Protein AF-A0A914D8V4-F1 (afdb_monomer_lite)

Radius of gyration: 17.01 Å; chains: 1; bounding box: 32×30×52 Å

Sequence (117 aa):
MRETAGEHVRRLLIGPLYANSTEIASQLLFSIFSKFYKPEEDYDFDPDIFAIYRREVHFIIPRRNVLCIELLRGFAGSGSNIRKERLYYQTAFSQVHNFMVDFKRIYAISDLHSCLI

pLDDT: mean 75.61, std 14.69, range [40.44, 94.19]

Organism: NCBI:txid290746

Structure (mmCIF, N/CA/C/O backbone):
data_AF-A0A914D8V4-F1
#
_entry.id   AF-A0A914D8V4-F1
#
loop_
_atom_site.group_PDB
_atom_site.id
_atom_site.type_symbol
_atom_site.label_atom_id
_atom_site.label_alt_id
_atom_site.label_comp_id
_atom_site.label_asym_id
_atom_site.label_entity_id
_atom_site.label_seq_id
_atom_site.pdbx_PDB_ins_code
_atom_site.Cartn_x
_atom_site.Cartn_y
_atom_site.Cartn_z
_atom_site.occupancy
_atom_site.B_iso_or_equiv
_atom_site.auth_seq_id
_atom_site.auth_comp_id
_atom_site.auth_asym_id
_atom_site.auth_atom_id
_atom_site.pdbx_PDB_model_num
ATOM 1 N N . MET A 1 1 ? -20.610 -5.660 20.491 1.00 45.75 1 MET A N 1
ATOM 2 C CA . MET A 1 1 ? -20.154 -7.077 20.431 1.00 45.75 1 MET A CA 1
ATOM 3 C C . MET A 1 1 ? -20.167 -7.618 18.988 1.00 45.75 1 MET A C 1
ATOM 5 O O . MET A 1 1 ? -20.820 -8.616 18.713 1.00 45.75 1 MET A O 1
ATOM 9 N N . ARG A 1 2 ? -19.474 -6.971 18.036 1.00 46.03 2 ARG A N 1
ATOM 10 C CA . ARG A 1 2 ? -19.349 -7.473 16.647 1.00 46.03 2 ARG A CA 1
ATOM 11 C C . ARG A 1 2 ? -18.079 -8.303 16.436 1.00 46.03 2 ARG A C 1
ATOM 13 O O . ARG A 1 2 ? -18.161 -9.395 15.891 1.00 46.03 2 ARG A O 1
ATOM 20 N N . GLU A 1 3 ? -16.943 -7.883 16.997 1.00 46.34 3 GLU A N 1
ATOM 21 C CA . GLU A 1 3 ? -15.724 -8.717 17.046 1.00 46.34 3 GLU A CA 1
ATOM 22 C C . GLU A 1 3 ? -15.916 -9.977 17.916 1.00 46.34 3 GLU A C 1
ATOM 24 O O . GLU A 1 3 ? -15.450 -11.059 17.569 1.00 46.34 3 GLU A O 1
ATOM 29 N N . THR A 1 4 ? -16.695 -9.881 18.999 1.00 47.97 4 THR A N 1
ATOM 30 C CA . THR A 1 4 ? -17.077 -11.019 19.862 1.00 47.97 4 THR A CA 1
ATOM 31 C C . THR A 1 4 ? -18.051 -11.996 19.197 1.00 47.97 4 THR A C 1
ATOM 33 O O . THR A 1 4 ? -18.191 -13.120 19.671 1.00 47.97 4 THR A O 1
ATOM 36 N N . ALA A 1 5 ? -18.696 -11.600 18.093 1.00 50.28 5 ALA A N 1
ATOM 37 C CA . ALA A 1 5 ? -19.586 -12.454 17.308 1.00 50.28 5 ALA A CA 1
ATOM 38 C C . ALA A 1 5 ? -18.850 -13.267 16.221 1.00 50.28 5 ALA A C 1
ATOM 40 O O . ALA A 1 5 ? -19.488 -14.024 15.493 1.00 50.28 5 ALA A O 1
ATOM 41 N N . GLY A 1 6 ? -17.519 -13.148 16.108 1.00 47.06 6 GLY A N 1
ATOM 42 C CA . GLY A 1 6 ? -16.718 -13.969 15.192 1.00 47.06 6 GLY A CA 1
ATOM 43 C C . GLY A 1 6 ? -16.814 -13.574 13.714 1.00 47.06 6 GLY A C 1
ATOM 44 O O . GLY A 1 6 ? -16.401 -14.349 12.844 1.00 47.06 6 GLY A O 1
ATOM 45 N N . GLU A 1 7 ? -17.329 -12.382 13.400 1.00 54.88 7 GLU A N 1
ATOM 46 C CA . GLU A 1 7 ? -17.275 -11.866 12.033 1.00 54.88 7 GLU A CA 1
ATOM 47 C C . GLU A 1 7 ? -15.810 -11.593 11.661 1.00 54.88 7 GLU A C 1
ATOM 49 O O . GLU A 1 7 ? -15.142 -10.737 12.237 1.00 54.88 7 GLU A O 1
ATOM 54 N N . HIS A 1 8 ? -15.283 -12.387 10.724 1.00 56.75 8 HIS A N 1
ATOM 55 C CA . HIS A 1 8 ? -13.888 -12.313 10.302 1.00 56.75 8 HIS A CA 1
ATOM 56 C C . HIS A 1 8 ? -13.549 -10.909 9.791 1.00 56.75 8 HIS A C 1
ATOM 58 O O . HIS A 1 8 ? -14.152 -10.424 8.828 1.00 56.75 8 HIS A O 1
ATOM 64 N N . VAL A 1 9 ? -12.518 -10.301 10.380 1.00 62.62 9 VAL A N 1
ATOM 65 C CA . VAL A 1 9 ? -11.852 -9.119 9.832 1.00 62.62 9 VAL A CA 1
ATOM 66 C C . VAL A 1 9 ? -11.440 -9.435 8.391 1.00 62.62 9 VAL A C 1
ATOM 68 O O . VAL A 1 9 ? -10.615 -10.316 8.135 1.00 62.62 9 VAL A O 1
ATOM 71 N N . ARG A 1 10 ? -12.075 -8.770 7.421 1.00 67.56 10 ARG A N 1
ATOM 72 C CA . ARG A 1 10 ? -11.856 -9.067 6.001 1.00 67.56 10 ARG A CA 1
ATOM 73 C C . ARG A 1 10 ? -10.466 -8.606 5.572 1.00 67.56 10 ARG A C 1
ATOM 75 O O . ARG A 1 10 ? -10.075 -7.467 5.822 1.00 67.56 10 ARG A O 1
ATOM 82 N N . ARG A 1 11 ? -9.759 -9.488 4.865 1.00 74.81 11 ARG A N 1
ATOM 83 C CA . ARG A 1 11 ? -8.496 -9.175 4.186 1.00 74.81 11 ARG A CA 1
ATOM 84 C C . ARG A 1 11 ? -8.725 -8.114 3.116 1.00 74.81 11 ARG A C 1
ATOM 86 O O . ARG A 1 11 ? -9.710 -8.187 2.379 1.00 74.81 11 ARG A O 1
ATOM 93 N N . LEU A 1 12 ? -7.801 -7.164 3.007 1.00 80.06 12 LEU A N 1
ATOM 94 C CA . LEU A 1 12 ? -7.861 -6.110 1.998 1.00 80.06 12 LEU A CA 1
ATOM 95 C C . LEU A 1 12 ? -6.814 -6.384 0.917 1.00 80.06 12 LEU A C 1
ATOM 97 O O . LEU A 1 12 ? -5.623 -6.391 1.203 1.00 80.06 12 LEU A O 1
ATOM 101 N N . LEU A 1 13 ? -7.253 -6.634 -0.316 1.00 84.38 13 LEU A N 1
ATOM 102 C CA . LEU A 1 13 ? -6.370 -6.784 -1.474 1.00 84.38 13 LEU A CA 1
ATOM 103 C C . LEU A 1 13 ? -6.284 -5.449 -2.212 1.00 84.38 13 LEU A C 1
ATOM 105 O O . LEU A 1 13 ? -7.313 -4.910 -2.618 1.00 84.38 13 LEU A O 1
ATOM 109 N N . ILE A 1 14 ? -5.072 -4.935 -2.416 1.00 84.50 14 ILE A N 1
ATOM 110 C CA . ILE A 1 14 ? -4.856 -3.733 -3.226 1.00 84.50 14 ILE A CA 1
ATOM 111 C C . ILE A 1 14 ? -4.314 -4.119 -4.591 1.00 84.50 14 ILE A C 1
ATOM 113 O O . ILE A 1 14 ? -3.202 -4.630 -4.717 1.00 84.50 14 ILE A O 1
ATOM 117 N N . GLY A 1 15 ? -5.096 -3.799 -5.619 1.00 84.00 15 GLY A N 1
ATOM 118 C CA . GLY A 1 15 ? -4.674 -3.868 -7.004 1.00 84.00 15 GLY A CA 1
ATOM 119 C C . GLY A 1 15 ? -5.771 -3.400 -7.972 1.00 84.00 15 GLY A C 1
ATOM 120 O O . GLY A 1 15 ? -6.952 -3.478 -7.637 1.00 84.00 15 GLY A O 1
ATOM 121 N N . PRO A 1 16 ? -5.398 -2.935 -9.176 1.00 87.94 16 PRO A N 1
ATOM 122 C CA . PRO A 1 16 ? -4.024 -2.775 -9.613 1.00 87.94 16 PRO A CA 1
ATOM 123 C C . PRO A 1 16 ? -3.454 -1.412 -9.185 1.00 87.94 16 PRO A C 1
ATOM 125 O O . PRO A 1 16 ? -4.164 -0.411 -9.136 1.00 87.94 16 PRO A O 1
ATOM 128 N N . LEU A 1 17 ? -2.153 -1.366 -8.901 1.00 88.56 17 LEU A N 1
ATOM 129 C CA . LEU A 1 17 ? -1.421 -0.140 -8.597 1.00 88.56 17 LEU A CA 1
ATOM 130 C C . LEU A 1 17 ? -0.377 0.100 -9.687 1.00 88.56 17 LEU A C 1
ATOM 132 O O . LEU A 1 17 ? 0.691 -0.519 -9.692 1.00 88.56 17 LEU A O 1
ATOM 136 N N . TYR A 1 18 ? -0.707 1.009 -10.599 1.00 88.62 18 TYR A N 1
ATOM 137 C CA . TYR A 1 18 ? 0.166 1.465 -11.675 1.00 88.62 18 TYR A CA 1
ATOM 138 C C . TYR A 1 18 ? 0.636 2.887 -11.391 1.00 88.62 18 TYR A C 1
ATOM 140 O O . TYR A 1 18 ? -0.178 3.765 -11.112 1.00 88.62 18 TYR A O 1
ATOM 148 N N . ALA A 1 19 ? 1.941 3.125 -11.482 1.00 89.81 19 ALA A N 1
ATOM 149 C CA . ALA A 1 19 ? 2.510 4.448 -11.266 1.00 89.81 19 ALA A CA 1
ATOM 150 C C . ALA A 1 19 ? 3.799 4.647 -12.067 1.00 89.81 19 ALA A C 1
ATOM 152 O O . ALA A 1 19 ? 4.581 3.719 -12.267 1.00 89.81 19 ALA A O 1
ATOM 153 N N . ASN A 1 20 ? 4.039 5.889 -12.492 1.00 90.06 20 ASN A N 1
ATOM 154 C CA . ASN A 1 20 ? 5.260 6.265 -13.211 1.00 90.06 20 ASN A CA 1
ATOM 155 C C . ASN A 1 20 ? 6.467 6.451 -12.277 1.00 90.06 20 ASN A C 1
ATOM 157 O O . ASN A 1 20 ? 7.600 6.425 -12.748 1.00 90.06 20 ASN A O 1
ATOM 161 N N . SER A 1 21 ? 6.235 6.636 -10.976 1.00 90.81 21 SER A N 1
ATOM 162 C CA . SER A 1 21 ? 7.280 6.779 -9.962 1.00 90.81 21 SER A CA 1
ATOM 163 C C . SER A 1 21 ? 6.815 6.244 -8.603 1.00 90.81 21 SER A C 1
ATOM 165 O O . SER A 1 21 ? 5.612 6.062 -8.376 1.00 90.81 21 SER A O 1
ATOM 167 N N . THR A 1 22 ? 7.765 5.984 -7.702 1.00 90.19 22 THR A N 1
ATOM 168 C CA . THR A 1 22 ? 7.493 5.492 -6.340 1.00 90.19 22 THR A CA 1
ATOM 169 C C . THR A 1 22 ? 6.716 6.522 -5.522 1.00 90.19 22 THR A C 1
ATOM 171 O O . THR A 1 22 ? 5.858 6.165 -4.720 1.00 90.19 22 THR A O 1
ATOM 174 N N . GLU A 1 23 ? 6.956 7.809 -5.760 1.00 92.19 23 GLU A N 1
ATOM 175 C CA . GLU A 1 23 ? 6.294 8.920 -5.075 1.00 92.19 23 GLU A CA 1
ATOM 176 C C . GLU A 1 23 ? 4.802 8.956 -5.415 1.00 92.19 23 GLU A C 1
ATOM 178 O O . GLU A 1 23 ? 3.969 9.051 -4.516 1.00 92.19 23 GLU A O 1
ATOM 183 N N . ILE A 1 24 ? 4.454 8.794 -6.698 1.00 93.25 24 ILE A N 1
ATOM 184 C CA . ILE A 1 24 ? 3.054 8.725 -7.142 1.00 93.25 24 ILE A CA 1
ATOM 185 C C . ILE A 1 24 ? 2.378 7.483 -6.552 1.00 93.25 24 ILE A C 1
ATOM 187 O O . ILE A 1 24 ? 1.270 7.580 -6.026 1.00 93.25 24 ILE A O 1
ATOM 191 N N . ALA A 1 25 ? 3.045 6.323 -6.590 1.00 91.69 25 ALA A N 1
ATOM 192 C CA . ALA A 1 25 ? 2.521 5.100 -5.979 1.00 91.69 25 ALA A CA 1
ATOM 193 C C . ALA A 1 25 ? 2.253 5.286 -4.476 1.00 91.69 25 ALA A C 1
ATOM 195 O O . ALA A 1 25 ? 1.226 4.836 -3.969 1.00 91.69 25 ALA A O 1
ATOM 196 N N . SER A 1 26 ? 3.154 5.983 -3.779 1.00 92.75 26 SER A N 1
ATOM 197 C CA . SER A 1 26 ? 3.044 6.269 -2.350 1.00 92.75 26 SER A CA 1
ATOM 198 C C . SER A 1 26 ? 1.867 7.198 -2.058 1.00 92.75 26 SER A C 1
ATOM 200 O O . SER A 1 26 ? 1.043 6.892 -1.202 1.00 92.75 26 SER A O 1
ATOM 202 N N . GLN A 1 27 ? 1.708 8.282 -2.821 1.00 94.19 27 GLN A N 1
ATOM 203 C CA . GLN A 1 27 ? 0.578 9.202 -2.664 1.00 94.19 27 GLN A CA 1
ATOM 204 C C . GLN A 1 27 ? -0.774 8.528 -2.928 1.00 94.19 27 GLN A C 1
ATOM 206 O O . GLN A 1 27 ? -1.734 8.763 -2.192 1.00 94.19 27 GLN A O 1
ATOM 211 N N . LEU A 1 28 ? -0.852 7.663 -3.945 1.00 92.94 28 LEU A N 1
ATOM 212 C CA . LEU A 1 28 ? -2.056 6.880 -4.227 1.00 92.94 28 LEU A CA 1
ATOM 213 C C . LEU A 1 28 ? -2.395 5.948 -3.062 1.00 92.94 28 LEU A C 1
ATOM 215 O O . LEU A 1 28 ? -3.543 5.915 -2.619 1.00 92.94 28 LEU A O 1
ATOM 219 N N . LEU A 1 29 ? -1.402 5.227 -2.536 1.00 91.44 29 LEU A N 1
ATOM 220 C CA . LEU A 1 29 ? -1.602 4.342 -1.391 1.00 91.44 29 LEU A CA 1
ATOM 221 C C . LEU A 1 29 ? -1.995 5.105 -0.135 1.00 91.44 29 LEU A C 1
ATOM 223 O O . LEU A 1 29 ? -2.945 4.701 0.527 1.00 91.44 29 LEU A O 1
ATOM 227 N N . PHE A 1 30 ? -1.348 6.235 0.145 1.00 92.19 30 PHE A N 1
ATOM 228 C CA . PHE A 1 30 ? -1.728 7.112 1.244 1.00 92.19 30 PHE A CA 1
ATOM 229 C C . PHE A 1 30 ? -3.195 7.534 1.123 1.00 92.19 30 PHE A C 1
ATOM 231 O O . PHE A 1 30 ? -3.966 7.317 2.049 1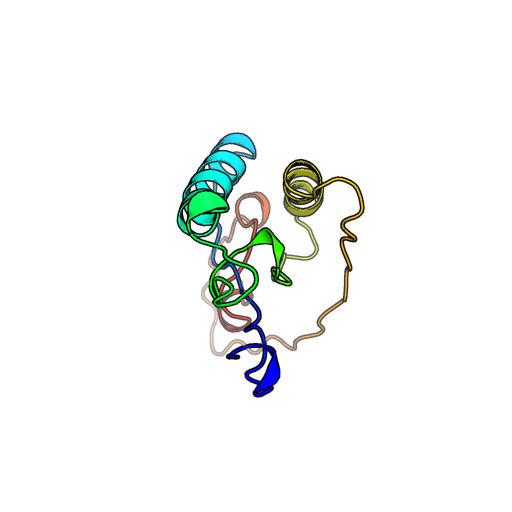.00 92.19 30 PHE A O 1
ATOM 238 N N . SER A 1 31 ? -3.620 8.030 -0.044 1.00 92.44 31 SER A N 1
ATOM 239 C CA . SER A 1 31 ? -5.011 8.442 -0.272 1.00 92.44 31 SER A CA 1
ATOM 240 C C . SER A 1 31 ? -6.019 7.303 -0.078 1.00 92.44 31 SER A C 1
ATOM 242 O O . SER A 1 31 ? -7.112 7.528 0.445 1.00 92.44 31 SER A O 1
ATOM 244 N N . ILE A 1 32 ? -5.669 6.075 -0.475 1.00 89.25 32 ILE A N 1
ATOM 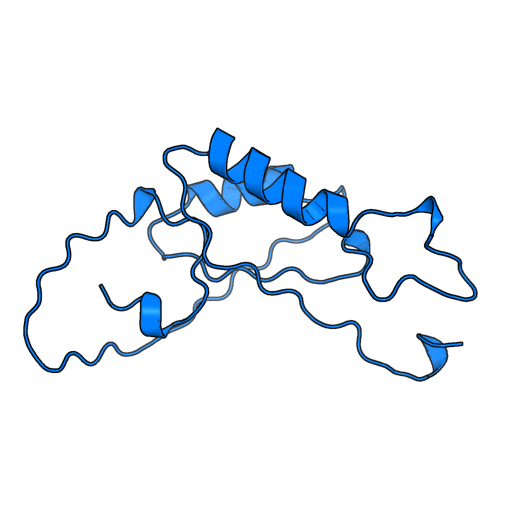245 C CA . ILE A 1 32 ? -6.504 4.888 -0.248 1.00 89.25 32 ILE A CA 1
ATOM 246 C C . ILE A 1 32 ? -6.563 4.565 1.247 1.00 89.25 32 ILE A C 1
ATOM 248 O O . ILE A 1 32 ? -7.651 4.410 1.792 1.00 89.25 32 ILE A O 1
ATOM 252 N N . PHE A 1 33 ? -5.412 4.488 1.911 1.00 88.94 33 PHE A N 1
ATOM 253 C CA . PHE A 1 33 ? -5.302 4.132 3.322 1.00 88.94 33 PHE A CA 1
ATOM 254 C C . PHE A 1 33 ? -5.975 5.147 4.243 1.00 88.94 33 PHE A C 1
ATOM 256 O O . PHE A 1 33 ? -6.659 4.736 5.176 1.00 88.94 33 PHE A O 1
ATOM 263 N N . SER A 1 34 ? -5.877 6.446 3.949 1.00 89.88 34 SER A N 1
ATOM 264 C CA . SER A 1 34 ? -6.538 7.502 4.724 1.00 89.88 34 SER A CA 1
ATOM 265 C C . SER A 1 34 ? -8.057 7.337 4.783 1.00 89.88 34 SER A C 1
ATOM 267 O O . SER A 1 34 ? -8.661 7.696 5.784 1.00 89.88 34 SER A O 1
ATOM 269 N N . LYS A 1 35 ? -8.695 6.748 3.760 1.00 88.00 35 LYS A N 1
ATOM 270 C CA . LYS A 1 35 ? -10.148 6.478 3.783 1.00 88.00 35 LYS A CA 1
ATOM 271 C C . LYS A 1 35 ? -10.547 5.433 4.826 1.00 88.00 35 LYS A C 1
ATOM 273 O O . LYS A 1 35 ? -11.700 5.407 5.240 1.00 88.00 35 LYS A O 1
ATOM 278 N N . PHE A 1 36 ? -9.605 4.574 5.205 1.00 86.88 36 PHE A N 1
ATOM 279 C CA . PHE A 1 36 ? -9.779 3.475 6.153 1.00 86.88 36 PHE A CA 1
ATOM 280 C C . PHE A 1 36 ? -9.040 3.727 7.474 1.00 86.88 36 PHE A C 1
ATOM 282 O O . PHE A 1 36 ? -8.924 2.821 8.297 1.00 86.88 36 PHE A O 1
ATOM 289 N N . TYR A 1 37 ? -8.482 4.923 7.662 1.00 88.88 37 TYR A N 1
ATOM 290 C CA . TYR A 1 37 ? -7.774 5.310 8.873 1.00 88.88 37 TYR A CA 1
ATOM 291 C C . TYR A 1 37 ? -8.625 6.323 9.633 1.00 88.88 37 TYR A C 1
ATOM 293 O O . TYR A 1 37 ? -8.533 7.521 9.379 1.00 88.88 37 TYR A O 1
ATOM 301 N N . LYS A 1 38 ? -9.474 5.815 10.530 1.00 88.25 38 LYS A N 1
ATOM 302 C CA . LYS A 1 38 ? -10.403 6.614 11.334 1.00 88.25 38 LYS A CA 1
ATOM 303 C C . LYS A 1 38 ? -10.401 6.193 12.810 1.00 88.25 38 LYS A C 1
ATOM 305 O O . LYS A 1 38 ? -11.377 5.619 13.289 1.00 88.25 38 LYS A O 1
ATOM 310 N N . PRO A 1 39 ? -9.296 6.412 13.538 1.00 86.94 39 PRO A N 1
ATOM 311 C CA . PRO A 1 39 ? -9.183 5.998 14.938 1.00 86.94 39 PRO A CA 1
ATOM 312 C C . PRO A 1 39 ? -10.249 6.618 15.853 1.00 86.94 39 PRO A C 1
ATOM 314 O O . PRO A 1 39 ? -10.627 6.024 16.853 1.00 86.94 39 PRO A O 1
ATOM 317 N N . GLU A 1 40 ? -10.758 7.798 15.513 1.00 88.19 40 GLU A N 1
ATOM 318 C CA . GLU A 1 40 ? -11.833 8.480 16.234 1.00 88.19 40 GLU A CA 1
ATOM 319 C C . GLU A 1 40 ? -13.210 7.806 16.114 1.00 88.19 40 GLU A C 1
ATOM 321 O O . GLU A 1 40 ? -14.063 8.024 16.976 1.00 88.19 40 GLU A O 1
ATOM 326 N N . GLU A 1 41 ? -13.423 7.003 15.066 1.00 84.12 41 GLU A N 1
ATOM 327 C CA . GLU A 1 41 ? -14.648 6.222 14.836 1.00 84.12 41 GLU A CA 1
ATOM 328 C C . GLU A 1 41 ? -14.505 4.768 15.344 1.00 84.12 41 GLU A C 1
ATOM 330 O O . GLU A 1 41 ? -15.441 3.981 15.218 1.00 84.12 41 GLU A O 1
ATOM 335 N N . ASP A 1 42 ? -13.356 4.402 15.927 1.00 83.38 42 ASP A N 1
ATOM 336 C CA . ASP A 1 42 ? -13.035 3.039 16.360 1.00 83.38 42 ASP A CA 1
ATOM 337 C C . ASP A 1 42 ? -13.130 2.890 17.884 1.00 83.38 42 ASP A C 1
ATOM 339 O O . ASP A 1 42 ? -12.193 3.182 18.630 1.00 83.38 42 ASP A O 1
ATOM 343 N N . TYR A 1 43 ? -14.290 2.432 18.353 1.00 82.75 43 TYR A N 1
ATOM 344 C CA . TYR A 1 43 ? -14.590 2.297 19.777 1.00 82.75 43 TYR A CA 1
ATOM 345 C C . TYR A 1 43 ? -14.416 0.854 20.261 1.00 82.75 43 TYR A C 1
ATOM 347 O O . TYR A 1 43 ? -14.804 -0.088 19.577 1.00 82.75 43 TYR A O 1
ATOM 355 N N . ASP A 1 44 ? -13.965 0.654 21.504 1.00 80.06 44 ASP A N 1
ATOM 356 C CA . ASP A 1 44 ? -13.790 -0.692 22.088 1.00 80.06 44 ASP A CA 1
ATOM 357 C C . ASP A 1 44 ? -15.069 -1.556 22.051 1.00 80.06 44 ASP A C 1
ATOM 359 O O . ASP A 1 44 ? -15.015 -2.780 21.925 1.00 80.06 44 ASP A O 1
ATOM 363 N N . PHE A 1 45 ? -16.243 -0.925 22.156 1.00 80.44 45 PHE A N 1
ATOM 364 C CA . PHE A 1 45 ? -17.540 -1.612 22.178 1.00 80.44 45 PHE A CA 1
ATOM 365 C C . PHE A 1 45 ? -18.190 -1.769 20.790 1.00 80.44 45 PHE A C 1
ATOM 367 O O . PHE A 1 45 ? -19.072 -2.629 20.626 1.00 80.44 45 PHE A O 1
ATOM 374 N N . ASP A 1 46 ? -17.735 -0.986 19.808 1.00 80.56 46 ASP A N 1
ATOM 375 C CA . ASP A 1 46 ? -18.144 -1.021 18.399 1.00 80.56 46 ASP A CA 1
ATOM 376 C C . ASP A 1 46 ? -16.929 -0.715 17.503 1.00 80.56 46 ASP A C 1
ATOM 378 O O . ASP A 1 46 ? -16.753 0.417 17.051 1.00 80.56 46 ASP A O 1
ATOM 382 N N . PRO A 1 47 ? -16.039 -1.704 17.323 1.00 78.50 47 PRO A N 1
ATOM 383 C CA . PRO A 1 47 ? -14.801 -1.506 16.587 1.00 78.50 47 PRO A CA 1
ATOM 384 C C . PRO A 1 47 ? -15.090 -1.287 15.105 1.00 78.50 47 PRO A C 1
ATOM 386 O O . PRO A 1 47 ? -15.949 -1.964 14.521 1.00 78.50 47 PRO A O 1
ATOM 389 N N . ASP A 1 48 ? -14.337 -0.385 14.476 1.00 80.81 48 ASP A N 1
ATOM 390 C CA . ASP A 1 48 ? -14.471 -0.152 13.043 1.00 80.81 48 ASP A CA 1
ATOM 391 C C . ASP A 1 48 ? -13.941 -1.371 12.293 1.00 80.81 48 ASP A C 1
ATOM 393 O O . ASP A 1 48 ? -12.735 -1.585 12.126 1.00 80.81 48 ASP A O 1
ATOM 397 N N . ILE A 1 49 ? -14.875 -2.168 11.775 1.00 77.19 49 ILE A N 1
ATOM 398 C CA . ILE A 1 49 ? -14.531 -3.344 10.991 1.00 77.19 49 ILE A CA 1
ATOM 399 C C . ILE A 1 49 ? -13.719 -2.971 9.757 1.00 77.19 49 ILE A C 1
ATOM 401 O O . ILE A 1 49 ? -13.059 -3.871 9.242 1.00 77.19 49 ILE A O 1
ATOM 405 N N . PHE A 1 50 ? -13.767 -1.714 9.282 1.00 77.69 50 PHE A N 1
ATOM 406 C CA . PHE A 1 50 ? -13.041 -1.172 8.135 1.00 77.69 50 PHE A CA 1
ATOM 407 C C . PHE A 1 50 ? -11.649 -0.611 8.435 1.00 77.69 50 PHE A C 1
ATOM 409 O O . PHE A 1 50 ? -10.873 -0.449 7.483 1.00 77.69 50 PHE A O 1
ATOM 416 N N . ALA A 1 51 ? -11.299 -0.430 9.709 1.00 85.00 51 ALA A N 1
ATOM 417 C CA . ALA A 1 51 ? -10.044 0.171 10.131 1.00 85.00 51 ALA A CA 1
ATOM 418 C C . ALA A 1 51 ? -8.827 -0.588 9.590 1.00 85.00 51 ALA A C 1
ATOM 420 O O . ALA A 1 51 ? -8.610 -1.774 9.860 1.00 85.00 51 ALA A O 1
ATOM 421 N N . ILE A 1 52 ? -7.987 0.110 8.827 1.00 86.19 52 ILE A N 1
ATOM 422 C CA . ILE A 1 52 ? -6.840 -0.504 8.152 1.00 86.19 52 ILE A CA 1
ATOM 423 C C . ILE A 1 52 ? -5.775 -1.020 9.121 1.00 86.19 52 ILE A C 1
ATOM 425 O O . ILE A 1 52 ? -5.146 -2.041 8.863 1.00 86.19 52 ILE A O 1
ATOM 429 N N . TYR A 1 53 ? -5.598 -0.352 10.258 1.00 82.38 53 TYR A N 1
ATOM 430 C CA . TYR A 1 53 ? -4.600 -0.716 11.264 1.00 82.38 53 TYR A CA 1
ATOM 431 C C . TYR A 1 53 ? -4.982 -1.966 12.077 1.00 82.38 53 TYR A C 1
ATOM 433 O O . TYR A 1 53 ? -4.151 -2.475 12.824 1.00 82.38 53 TYR A O 1
ATOM 441 N N . ARG A 1 54 ? -6.201 -2.498 11.904 1.00 80.31 54 ARG A N 1
ATOM 442 C CA . ARG A 1 54 ? -6.653 -3.781 12.472 1.00 80.31 54 ARG A CA 1
ATOM 443 C C . ARG A 1 54 ? -6.538 -4.956 11.486 1.00 80.31 54 ARG A C 1
ATOM 445 O O . ARG A 1 54 ? -6.957 -6.065 11.807 1.00 80.31 54 ARG A O 1
ATOM 452 N N . ARG A 1 55 ? -6.026 -4.733 10.267 1.00 80.12 55 ARG A N 1
ATOM 453 C CA . ARG A 1 55 ? -6.171 -5.655 9.124 1.00 80.12 55 ARG A CA 1
ATOM 454 C C . ARG A 1 55 ? -4.850 -6.073 8.490 1.00 80.12 55 ARG A C 1
ATOM 456 O O . ARG A 1 55 ? -3.872 -5.332 8.475 1.00 80.12 55 ARG A O 1
ATOM 463 N N . GLU A 1 56 ? -4.879 -7.239 7.846 1.00 82.75 56 GLU A N 1
ATOM 464 C CA . GLU A 1 56 ? -3.853 -7.644 6.885 1.00 82.75 56 GLU A CA 1
ATOM 465 C C . GLU A 1 56 ? -4.166 -7.055 5.500 1.00 82.75 56 GLU A C 1
ATOM 467 O O . GLU A 1 56 ? -5.245 -7.275 4.931 1.00 82.75 56 GLU A O 1
ATOM 472 N N . VAL A 1 57 ? -3.204 -6.310 4.953 1.00 85.75 57 VAL A N 1
ATOM 473 C CA . VAL A 1 57 ? -3.263 -5.769 3.592 1.00 85.75 57 VAL A CA 1
ATOM 474 C C . VAL A 1 57 ? -2.390 -6.625 2.682 1.00 85.75 57 VAL A C 1
ATOM 476 O O . VAL A 1 57 ? -1.191 -6.787 2.908 1.00 85.75 57 VAL A O 1
ATOM 479 N N . HIS A 1 58 ? -2.999 -7.168 1.637 1.00 86.94 58 HIS A N 1
ATOM 480 C CA . HIS A 1 58 ? -2.357 -8.042 0.672 1.00 86.94 58 HIS A CA 1
ATOM 481 C C . HIS A 1 58 ? -2.080 -7.299 -0.629 1.00 86.94 58 HIS A C 1
ATOM 483 O O . HIS A 1 58 ? -2.895 -6.519 -1.123 1.00 86.94 58 HIS A O 1
ATOM 489 N N . PHE A 1 59 ? -0.928 -7.615 -1.208 1.00 87.12 59 PHE A N 1
ATOM 490 C CA . PHE A 1 59 ? -0.492 -7.131 -2.506 1.00 87.12 59 PHE A CA 1
ATOM 491 C C . PHE A 1 59 ? -0.008 -8.317 -3.323 1.00 87.12 59 PHE A C 1
ATOM 493 O O . PHE A 1 59 ? 0.725 -9.169 -2.815 1.00 87.12 59 PHE A O 1
ATOM 500 N N . ILE A 1 60 ? -0.365 -8.345 -4.602 1.00 86.25 60 ILE A N 1
ATOM 501 C CA . ILE A 1 60 ? 0.257 -9.257 -5.555 1.00 86.25 60 ILE A CA 1
ATOM 502 C C . ILE A 1 60 ? 1.255 -8.433 -6.363 1.00 86.25 60 ILE A C 1
ATOM 504 O O . ILE A 1 60 ? 0.877 -7.557 -7.136 1.00 86.25 60 ILE A O 1
ATOM 508 N N . ILE A 1 61 ? 2.543 -8.685 -6.139 1.00 83.50 61 ILE A N 1
ATOM 509 C CA . ILE A 1 61 ? 3.633 -7.870 -6.683 1.00 83.50 61 ILE A CA 1
ATOM 510 C C . ILE A 1 61 ? 4.373 -8.683 -7.752 1.00 83.50 61 ILE A C 1
ATOM 512 O O . ILE A 1 61 ? 4.772 -9.823 -7.478 1.00 83.50 61 ILE A O 1
ATOM 516 N N . PRO A 1 62 ? 4.623 -8.126 -8.951 1.00 78.56 62 PRO A N 1
ATOM 517 C CA . PRO A 1 62 ? 5.471 -8.773 -9.942 1.00 78.56 62 PRO A CA 1
ATOM 518 C C . PRO A 1 62 ? 6.857 -9.075 -9.369 1.00 78.56 62 PRO A C 1
ATOM 520 O O . PRO A 1 62 ? 7.487 -8.224 -8.743 1.00 78.56 62 PRO A O 1
ATOM 523 N N . ARG A 1 63 ? 7.395 -10.270 -9.641 1.00 74.88 63 ARG A N 1
ATOM 524 C CA . ARG A 1 63 ? 8.668 -10.743 -9.059 1.00 74.88 63 ARG A CA 1
ATOM 525 C C . ARG A 1 63 ? 9.840 -9.765 -9.232 1.00 74.88 63 ARG A C 1
A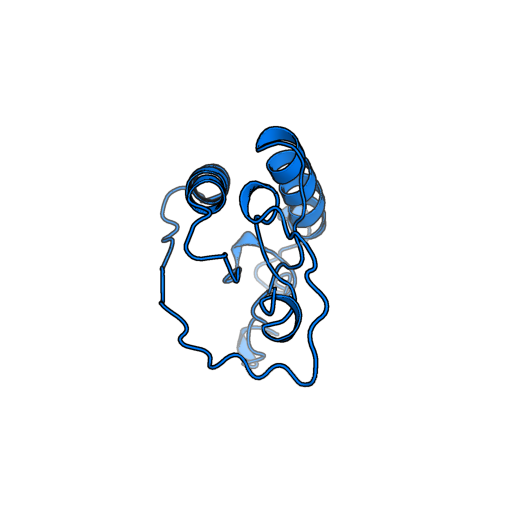TOM 527 O O . ARG A 1 63 ? 10.747 -9.764 -8.402 1.00 74.88 63 ARG A O 1
ATOM 534 N N . ARG A 1 64 ? 9.844 -8.986 -10.317 1.00 69.62 64 ARG A N 1
ATOM 535 C CA . ARG A 1 64 ? 10.912 -8.040 -10.673 1.00 69.62 64 ARG A CA 1
ATOM 536 C C . ARG A 1 64 ? 10.755 -6.651 -10.041 1.00 69.62 64 ARG A C 1
ATOM 538 O O . ARG A 1 64 ? 11.710 -5.885 -10.102 1.00 69.62 64 ARG A O 1
ATOM 545 N N . ASN A 1 65 ? 9.609 -6.322 -9.438 1.00 73.81 65 ASN A N 1
ATOM 546 C CA . ASN A 1 65 ? 9.399 -5.014 -8.822 1.00 73.81 65 ASN A CA 1
ATOM 547 C C . ASN A 1 65 ? 9.694 -5.058 -7.314 1.00 73.81 65 ASN A C 1
ATOM 549 O O . ASN A 1 65 ? 8.846 -5.415 -6.499 1.00 73.81 65 ASN A O 1
ATOM 553 N N . VAL A 1 66 ? 10.928 -4.702 -6.949 1.00 74.12 66 VAL A N 1
ATOM 554 C CA . VAL A 1 66 ? 11.364 -4.599 -5.545 1.00 74.12 66 VAL A CA 1
ATOM 555 C C . VAL A 1 66 ? 10.959 -3.276 -4.886 1.00 74.12 66 VAL A C 1
ATOM 557 O O . VAL A 1 66 ? 10.833 -3.239 -3.665 1.00 74.12 66 VAL A O 1
ATOM 560 N N . LEU A 1 67 ? 10.678 -2.232 -5.678 1.00 80.94 67 LEU A N 1
ATOM 561 C CA . LEU A 1 67 ? 10.344 -0.886 -5.190 1.00 80.94 67 LEU A CA 1
ATOM 562 C C . LEU A 1 67 ? 9.037 -0.877 -4.396 1.00 80.94 67 LEU A C 1
ATOM 564 O O . LEU A 1 67 ? 8.900 -0.137 -3.427 1.00 80.94 67 LEU A O 1
ATOM 568 N N . CYS A 1 68 ? 8.086 -1.746 -4.754 1.00 80.88 68 CYS A N 1
ATOM 569 C CA . CYS A 1 68 ? 6.853 -1.885 -3.986 1.00 80.88 68 CYS A CA 1
ATOM 570 C C . CYS A 1 68 ? 7.117 -2.365 -2.552 1.00 80.88 68 CYS A C 1
ATOM 572 O O . CYS A 1 68 ? 6.498 -1.864 -1.623 1.00 80.88 68 CYS A O 1
ATOM 574 N N . ILE A 1 69 ? 8.082 -3.264 -2.331 1.00 82.62 69 ILE A N 1
ATOM 575 C CA . ILE A 1 69 ? 8.404 -3.737 -0.975 1.00 82.62 69 ILE A CA 1
ATOM 576 C C . ILE A 1 69 ? 8.978 -2.595 -0.129 1.00 82.62 69 ILE A C 1
ATOM 578 O O . ILE A 1 69 ? 8.616 -2.454 1.036 1.00 82.62 69 ILE A O 1
ATOM 582 N N . GLU A 1 70 ? 9.866 -1.785 -0.705 1.00 84.88 70 GLU A N 1
ATOM 583 C CA . GLU A 1 70 ? 10.450 -0.624 -0.024 1.00 84.88 70 GLU A CA 1
ATOM 584 C C . GLU A 1 70 ? 9.388 0.418 0.317 1.00 84.88 70 GLU A C 1
ATOM 586 O O . GLU A 1 70 ? 9.340 0.899 1.446 1.00 84.88 70 GLU A O 1
ATOM 591 N N . LEU A 1 71 ? 8.480 0.686 -0.620 1.00 88.25 71 LEU A N 1
ATOM 592 C CA . LEU A 1 71 ? 7.339 1.558 -0.393 1.00 88.25 71 LEU A CA 1
ATOM 593 C C . LEU A 1 71 ? 6.467 1.046 0.762 1.00 88.25 71 LEU A C 1
ATOM 595 O O . LEU A 1 71 ? 6.129 1.814 1.659 1.00 88.25 71 LEU A O 1
ATOM 599 N N . LEU A 1 72 ? 6.131 -0.249 0.778 1.00 86.50 72 LEU A N 1
ATOM 600 C CA . LEU A 1 72 ? 5.281 -0.835 1.820 1.00 86.50 72 LEU A CA 1
ATOM 601 C C . LEU A 1 72 ? 5.923 -0.765 3.207 1.00 86.50 72 LEU A C 1
ATOM 603 O O . LEU A 1 72 ? 5.211 -0.595 4.191 1.00 86.50 72 LEU A O 1
ATOM 607 N N . ARG A 1 73 ? 7.258 -0.824 3.299 1.00 85.81 73 ARG A N 1
ATOM 608 C CA . ARG A 1 73 ? 7.974 -0.598 4.566 1.00 85.81 73 ARG A CA 1
ATOM 609 C C . ARG A 1 73 ? 7.773 0.813 5.114 1.00 85.81 73 ARG A C 1
ATOM 611 O O . ARG A 1 73 ? 7.776 0.968 6.325 1.00 85.81 73 ARG A O 1
ATOM 618 N N . GLY A 1 74 ? 7.576 1.817 4.259 1.00 85.38 74 GLY A N 1
ATOM 619 C CA . GLY A 1 74 ? 7.271 3.182 4.697 1.00 85.38 74 GLY A CA 1
ATOM 620 C C . GLY A 1 74 ? 5.886 3.326 5.338 1.00 85.38 74 GLY A C 1
ATOM 621 O O . GLY A 1 74 ? 5.697 4.180 6.196 1.00 85.38 74 GLY A O 1
ATOM 622 N N . PHE A 1 75 ? 4.931 2.473 4.956 1.00 83.44 75 PHE A N 1
ATOM 623 C CA . PHE A 1 75 ? 3.580 2.432 5.534 1.00 83.44 75 PHE A CA 1
ATOM 624 C C . PHE A 1 75 ? 3.443 1.438 6.694 1.00 83.44 75 PHE A C 1
ATOM 626 O O . PHE A 1 75 ? 2.446 1.449 7.414 1.00 83.44 75 PHE A O 1
ATOM 633 N N . ALA A 1 76 ? 4.430 0.564 6.869 1.00 81.50 76 ALA A N 1
ATOM 634 C CA . ALA A 1 76 ? 4.476 -0.427 7.926 1.00 81.50 76 ALA A CA 1
ATOM 635 C C . ALA A 1 76 ? 4.684 0.273 9.284 1.00 81.50 76 ALA A C 1
ATOM 637 O O . ALA A 1 76 ? 5.740 0.843 9.547 1.00 81.50 76 ALA A O 1
ATOM 638 N N . GLY A 1 77 ? 3.672 0.242 10.157 1.00 74.12 77 GLY A N 1
ATOM 639 C CA . GLY A 1 77 ? 3.779 0.780 11.516 1.00 74.12 77 GLY A CA 1
ATOM 640 C C . GLY A 1 77 ? 4.793 0.016 12.377 1.00 74.12 77 GLY A C 1
ATOM 641 O O . GLY A 1 77 ? 5.140 -1.133 12.083 1.00 74.12 77 GLY A O 1
ATOM 642 N N . SER A 1 78 ? 5.250 0.635 13.467 1.00 71.94 78 SER A N 1
ATOM 643 C CA . SER A 1 78 ? 6.178 0.029 14.431 1.00 71.94 78 SER A CA 1
ATOM 644 C C . SER A 1 78 ? 5.620 -1.294 14.977 1.00 71.94 78 SER A C 1
ATOM 646 O O . SER A 1 78 ? 4.633 -1.296 15.704 1.00 71.94 78 SER A O 1
ATOM 648 N N . GLY A 1 79 ? 6.238 -2.422 14.610 1.00 68.31 79 GLY A N 1
ATOM 649 C CA . GLY A 1 79 ? 5.805 -3.773 15.006 1.00 68.31 79 GLY A CA 1
ATOM 650 C C . GLY A 1 79 ? 5.011 -4.549 13.946 1.00 68.31 79 GLY A C 1
ATOM 651 O O . GLY A 1 79 ? 4.679 -5.714 14.164 1.00 68.31 79 GLY A O 1
ATOM 652 N N . SER A 1 80 ? 4.735 -3.951 12.785 1.00 72.25 80 SER A N 1
ATOM 653 C CA . SER A 1 80 ? 4.129 -4.665 11.658 1.00 72.25 80 SER A CA 1
ATOM 654 C C . SER A 1 80 ? 5.146 -5.558 10.933 1.00 72.25 80 SER A C 1
ATOM 656 O O . SER A 1 80 ? 6.335 -5.248 10.842 1.00 72.25 80 SER A O 1
ATOM 658 N N . ASN A 1 81 ? 4.674 -6.694 10.415 1.00 80.69 81 ASN A N 1
ATOM 659 C CA . ASN A 1 81 ? 5.502 -7.675 9.718 1.00 80.69 81 ASN A CA 1
ATOM 660 C C . ASN A 1 81 ? 5.073 -7.787 8.256 1.00 80.69 81 ASN A C 1
ATOM 662 O O . ASN A 1 81 ? 3.950 -8.189 7.962 1.00 80.69 81 ASN A O 1
ATOM 666 N N . ILE A 1 82 ? 5.992 -7.508 7.331 1.00 82.69 82 ILE A N 1
ATOM 667 C CA . ILE A 1 82 ? 5.773 -7.778 5.907 1.00 82.69 82 ILE A CA 1
ATOM 668 C C . ILE A 1 82 ? 6.149 -9.233 5.632 1.00 82.69 82 ILE A C 1
ATOM 670 O O . ILE A 1 82 ? 7.323 -9.605 5.684 1.00 82.69 82 ILE A O 1
ATOM 674 N N . ARG A 1 83 ? 5.149 -10.060 5.312 1.00 82.75 83 ARG A N 1
ATOM 675 C CA . ARG A 1 83 ? 5.351 -11.444 4.867 1.00 82.75 83 ARG A CA 1
ATOM 676 C C . ARG A 1 83 ? 5.374 -11.500 3.346 1.00 82.75 83 ARG A C 1
ATOM 678 O O . ARG A 1 83 ? 4.538 -10.899 2.678 1.00 82.75 83 ARG A O 1
ATOM 685 N N . LYS A 1 84 ? 6.343 -12.230 2.795 1.00 81.69 84 LYS A N 1
ATOM 686 C CA . LYS A 1 84 ? 6.485 -12.439 1.354 1.00 81.69 84 LYS A 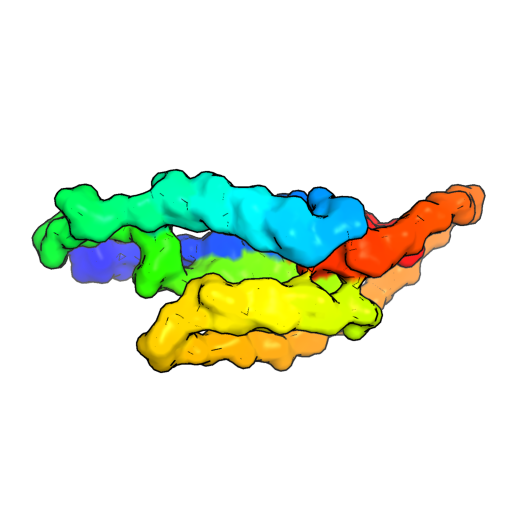CA 1
ATOM 687 C C . LYS A 1 84 ? 6.322 -13.916 1.038 1.00 81.69 84 LYS A C 1
ATOM 689 O O . LYS A 1 84 ? 7.193 -14.716 1.368 1.00 81.69 84 LYS A O 1
ATOM 694 N N . GLU A 1 85 ? 5.254 -14.244 0.328 1.00 81.94 85 GLU A N 1
ATOM 695 C CA . GLU A 1 85 ? 5.003 -15.584 -0.193 1.00 81.94 85 GLU A CA 1
ATOM 696 C C . GLU A 1 85 ? 5.141 -15.585 -1.716 1.00 81.94 85 GLU A C 1
ATOM 698 O O . GLU A 1 85 ? 4.872 -14.586 -2.390 1.00 81.94 85 GLU A O 1
ATOM 703 N N . ARG A 1 86 ? 5.638 -16.692 -2.276 1.00 77.81 86 ARG A N 1
ATOM 704 C CA . ARG A 1 86 ? 5.810 -16.830 -3.724 1.00 77.81 86 ARG A CA 1
ATOM 705 C C . ARG A 1 86 ? 4.610 -17.567 -4.296 1.00 77.81 86 ARG A C 1
ATOM 707 O O . ARG A 1 86 ? 4.438 -18.751 -4.036 1.00 77.81 86 ARG A O 1
ATOM 714 N N . LEU A 1 87 ? 3.842 -16.874 -5.125 1.00 72.81 87 LEU A N 1
ATOM 715 C CA . LEU A 1 87 ? 2.807 -17.488 -5.947 1.00 72.81 87 LEU A CA 1
ATOM 716 C C . LEU A 1 87 ? 3.437 -18.026 -7.237 1.00 72.81 87 LEU A C 1
ATOM 718 O O . LEU A 1 87 ? 4.201 -17.323 -7.903 1.00 72.81 87 LEU A O 1
ATOM 722 N N . TYR A 1 88 ? 3.129 -19.279 -7.567 1.00 65.44 88 TYR A N 1
ATOM 723 C CA . TYR A 1 88 ? 3.453 -19.893 -8.852 1.00 65.44 88 TYR A CA 1
ATOM 724 C C . TYR A 1 88 ? 2.176 -19.934 -9.686 1.00 65.44 88 TYR A C 1
ATOM 726 O O . TYR A 1 88 ? 1.147 -20.401 -9.206 1.00 65.44 88 TYR A O 1
ATOM 734 N N . TYR A 1 89 ? 2.235 -19.445 -10.920 1.00 63.66 89 TYR A N 1
ATOM 735 C CA . TYR A 1 89 ? 1.126 -19.520 -11.864 1.00 63.66 89 TYR A CA 1
ATOM 736 C C . TYR A 1 89 ? 1.650 -19.942 -13.235 1.00 63.66 89 TYR A C 1
ATOM 738 O O . TYR A 1 89 ? 2.792 -19.645 -13.593 1.00 63.66 89 TYR A O 1
ATOM 746 N N . GLN A 1 90 ? 0.821 -20.668 -13.980 1.00 48.50 90 GLN A N 1
ATOM 747 C CA . GLN A 1 90 ? 1.108 -21.075 -15.348 1.00 48.50 90 GLN A CA 1
ATOM 748 C C . GLN A 1 90 ? 0.401 -20.109 -16.294 1.00 48.50 90 GLN A C 1
ATOM 750 O O . GLN A 1 90 ? -0.812 -19.931 -16.216 1.00 48.50 90 GLN A O 1
ATOM 755 N N . THR A 1 91 ? 1.165 -19.465 -17.169 1.00 54.12 91 THR A N 1
ATOM 756 C CA . THR A 1 91 ? 0.614 -18.595 -18.205 1.00 54.12 91 THR A CA 1
ATOM 757 C C . THR A 1 91 ? 0.179 -19.448 -19.397 1.00 54.12 91 THR A C 1
ATOM 759 O O . THR A 1 91 ? 0.947 -20.271 -19.894 1.00 54.12 91 THR A O 1
ATOM 762 N N . ALA A 1 92 ? -1.062 -19.284 -19.852 1.00 51.56 92 ALA A N 1
ATOM 763 C CA . ALA A 1 92 ? -1.558 -19.888 -21.084 1.00 51.56 92 ALA A CA 1
ATOM 764 C C . ALA A 1 92 ? -2.032 -18.762 -22.005 1.00 51.56 92 ALA A C 1
ATOM 766 O O . ALA A 1 92 ? -2.954 -18.027 -21.660 1.00 51.56 92 ALA A O 1
ATOM 767 N N . PHE A 1 93 ? -1.383 -18.609 -23.158 1.00 58.03 93 PHE A N 1
ATOM 768 C CA . PHE A 1 93 ? -1.753 -17.618 -24.165 1.00 58.03 93 PHE A CA 1
ATOM 769 C C . PHE A 1 93 ? -2.358 -18.318 -25.378 1.00 58.03 93 PHE A C 1
ATOM 771 O O . PHE A 1 93 ? -1.694 -19.127 -26.026 1.00 58.03 93 PHE A O 1
ATOM 778 N N . SER A 1 94 ? -3.596 -17.971 -25.728 1.00 56.72 94 SER A N 1
ATOM 779 C CA . SER A 1 94 ? -4.143 -18.246 -27.053 1.00 56.72 94 SER A CA 1
ATOM 780 C C . SER A 1 94 ? -3.898 -17.022 -27.936 1.00 56.72 94 SER A C 1
ATOM 782 O O . SER A 1 94 ? -4.654 -16.060 -27.899 1.00 56.72 94 SER A O 1
ATOM 784 N N . GLN A 1 95 ? -2.849 -17.099 -28.749 1.00 58.53 95 GLN A N 1
ATOM 785 C CA . GLN A 1 95 ? -2.518 -16.172 -29.839 1.00 58.53 95 GLN A CA 1
ATOM 786 C C . GLN A 1 95 ? -1.799 -14.865 -29.459 1.00 58.53 95 GLN A C 1
ATOM 788 O O . GLN A 1 95 ? -2.148 -14.122 -28.546 1.00 58.53 95 GLN A O 1
ATOM 793 N N . VAL A 1 96 ? -0.737 -14.631 -30.229 1.00 56.50 96 VAL A N 1
ATOM 794 C CA . VAL A 1 96 ? 0.326 -13.641 -30.063 1.00 56.50 96 VAL A CA 1
ATOM 795 C C . VAL A 1 96 ? -0.221 -12.222 -30.201 1.00 56.50 96 VAL A C 1
ATOM 797 O O . VAL A 1 96 ? -0.434 -11.739 -31.308 1.00 56.50 96 VAL A O 1
ATOM 800 N N . HIS A 1 97 ? -0.382 -11.531 -29.079 1.00 55.31 97 HIS A N 1
ATOM 801 C CA . HIS A 1 97 ? -0.318 -10.075 -29.044 1.00 55.3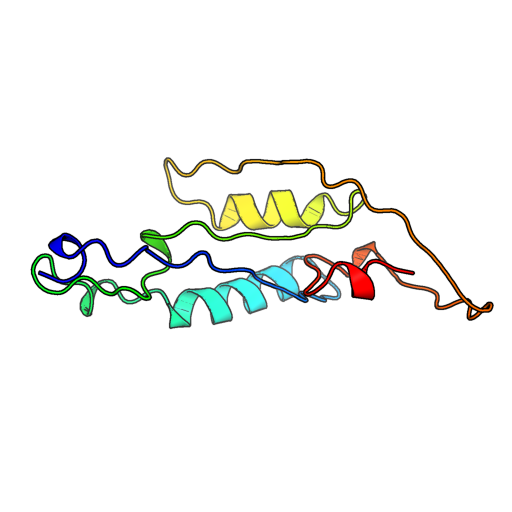1 97 HIS A CA 1
ATOM 802 C C . HIS A 1 97 ? 0.860 -9.706 -28.144 1.00 55.31 97 HIS A C 1
ATOM 804 O O . HIS A 1 97 ? 0.821 -9.923 -26.936 1.00 55.31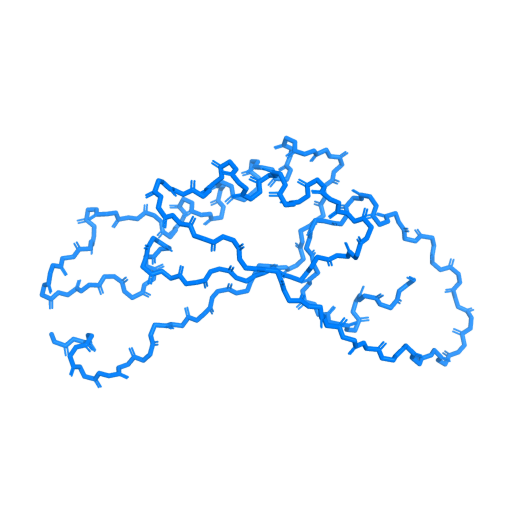 97 HIS A O 1
ATOM 810 N N . ASN A 1 98 ? 1.937 -9.191 -28.745 1.00 49.91 98 ASN A N 1
ATOM 811 C CA . ASN A 1 98 ? 3.083 -8.649 -28.016 1.00 49.91 98 ASN A CA 1
ATOM 812 C C . ASN A 1 98 ? 2.675 -7.319 -27.372 1.00 49.91 98 ASN A C 1
ATOM 814 O O . ASN A 1 98 ? 2.959 -6.244 -27.901 1.00 49.91 98 ASN A O 1
ATOM 818 N N . PHE A 1 99 ? 1.990 -7.377 -26.236 1.00 58.34 99 PHE A N 1
ATOM 819 C CA . PHE A 1 99 ? 1.845 -6.204 -25.390 1.00 58.34 99 PHE A CA 1
ATOM 820 C C . PHE A 1 99 ? 3.189 -5.976 -24.688 1.00 58.34 99 PHE A C 1
ATOM 822 O O . PHE A 1 99 ? 3.671 -6.826 -23.949 1.00 58.34 99 PHE A O 1
ATOM 829 N N . MET A 1 100 ? 3.846 -4.842 -24.929 1.00 63.00 100 MET A N 1
ATOM 830 C CA . MET A 1 100 ? 5.000 -4.457 -24.114 1.00 63.00 100 MET A CA 1
ATOM 831 C C . MET A 1 100 ? 4.489 -3.914 -22.779 1.00 63.00 100 MET A C 1
ATOM 833 O O . MET A 1 100 ? 4.166 -2.732 -22.672 1.00 63.00 100 MET A O 1
ATOM 837 N N . VAL A 1 101 ? 4.410 -4.766 -21.755 1.00 68.88 101 VAL A N 1
ATOM 838 C CA . VAL A 1 101 ? 4.148 -4.300 -20.390 1.00 68.88 101 VAL A CA 1
ATOM 839 C C . VAL A 1 101 ? 5.424 -3.824 -19.722 1.00 68.88 101 VAL A C 1
ATOM 841 O O . VAL A 1 101 ? 6.396 -4.563 -19.551 1.00 68.88 101 VAL A O 1
ATOM 844 N N . ASP A 1 102 ? 5.388 -2.575 -19.265 1.00 76.06 102 ASP A N 1
ATOM 845 C CA . ASP A 1 102 ? 6.423 -2.027 -18.402 1.00 76.06 102 ASP A CA 1
ATOM 846 C C . ASP A 1 102 ? 6.192 -2.461 -16.947 1.00 76.06 102 ASP A C 1
ATOM 848 O O . ASP A 1 102 ? 5.607 -1.747 -16.130 1.00 76.06 102 ASP A O 1
ATOM 852 N N . PHE A 1 103 ? 6.690 -3.653 -16.611 1.00 74.75 103 PHE A N 1
ATOM 853 C CA . PHE A 1 103 ? 6.629 -4.227 -15.262 1.00 74.75 103 PHE A CA 1
ATOM 854 C C . PHE A 1 103 ? 7.244 -3.352 -14.165 1.00 74.75 103 PHE A C 1
ATOM 856 O O . PHE A 1 103 ? 6.958 -3.570 -12.987 1.00 74.75 103 PHE A O 1
ATOM 863 N N . LYS A 1 104 ? 8.075 -2.362 -14.515 1.00 79.75 104 LYS A N 1
ATOM 864 C CA . LYS A 1 104 ? 8.655 -1.431 -13.537 1.00 79.75 104 LYS A CA 1
ATOM 865 C C . LYS A 1 104 ? 7.618 -0.450 -12.993 1.00 79.75 104 LYS A C 1
ATOM 867 O O . LYS A 1 104 ? 7.784 0.051 -11.886 1.00 79.75 104 LYS A O 1
ATOM 872 N N . ARG A 1 105 ? 6.539 -0.207 -13.742 1.00 84.56 105 ARG A N 1
ATOM 873 C CA . ARG A 1 105 ? 5.440 0.692 -13.354 1.00 84.56 105 ARG A CA 1
ATOM 874 C C . ARG A 1 105 ? 4.334 -0.006 -12.568 1.00 84.56 105 ARG A C 1
ATOM 876 O O . ARG A 1 105 ? 3.407 0.653 -12.106 1.00 84.56 105 ARG A O 1
ATOM 883 N N . ILE A 1 106 ? 4.415 -1.328 -12.425 1.00 85.69 106 ILE A N 1
ATOM 884 C CA . ILE A 1 106 ? 3.392 -2.148 -11.772 1.00 85.69 106 ILE A CA 1
ATOM 885 C C . ILE A 1 106 ? 3.818 -2.447 -10.342 1.00 85.69 106 ILE A C 1
ATOM 887 O O . ILE A 1 106 ? 4.662 -3.313 -10.116 1.00 85.69 106 ILE A O 1
ATOM 891 N N . TYR A 1 107 ? 3.223 -1.752 -9.381 1.00 86.12 107 TYR A N 1
ATOM 892 C CA . TYR A 1 107 ? 3.474 -1.969 -7.957 1.00 86.12 107 TYR A CA 1
ATOM 893 C C . TYR A 1 107 ? 2.587 -3.083 -7.399 1.00 86.12 107 TYR A C 1
ATOM 895 O O . TYR A 1 107 ? 3.050 -3.877 -6.588 1.00 86.12 107 TYR A O 1
ATOM 903 N N . ALA A 1 108 ? 1.348 -3.199 -7.879 1.00 87.31 108 ALA A N 1
ATOM 904 C CA . ALA A 1 108 ? 0.451 -4.294 -7.523 1.00 87.31 108 ALA A CA 1
ATOM 905 C C . ALA A 1 108 ? -0.465 -4.659 -8.695 1.00 87.31 108 ALA A C 1
ATOM 907 O O . ALA A 1 108 ? -0.857 -3.786 -9.468 1.00 87.31 108 ALA A O 1
ATOM 908 N N . ILE A 1 109 ? -0.835 -5.930 -8.817 1.00 83.00 109 ILE A N 1
ATOM 909 C CA . ILE A 1 109 ? -1.835 -6.400 -9.788 1.00 83.00 109 ILE A CA 1
ATOM 910 C C . ILE A 1 109 ? -3.168 -6.674 -9.078 1.00 83.00 109 ILE A C 1
ATOM 912 O O . ILE A 1 109 ? -3.173 -7.080 -7.917 1.00 83.00 109 ILE A O 1
ATOM 916 N N . SER A 1 110 ? -4.297 -6.458 -9.759 1.00 70.50 110 SER A N 1
ATOM 917 C CA . SER A 1 110 ? -5.633 -6.814 -9.241 1.00 70.50 110 SER A CA 1
ATOM 918 C C . SER A 1 110 ? -5.950 -8.299 -9.351 1.00 70.50 110 SER A C 1
ATOM 920 O O . SER A 1 110 ? -6.667 -8.837 -8.516 1.00 70.50 110 SER A O 1
ATOM 922 N N . ASP A 1 111 ? -5.447 -8.938 -10.403 1.00 63.72 111 ASP A N 1
ATOM 923 C CA . ASP A 1 111 ? -5.821 -10.280 -10.829 1.00 63.72 111 ASP A CA 1
ATOM 924 C C . ASP A 1 111 ? -4.591 -10.971 -11.446 1.00 63.72 111 ASP A C 1
ATOM 926 O O . ASP A 1 111 ? -3.796 -10.340 -12.150 1.00 63.72 111 ASP A O 1
ATOM 930 N N . LEU A 1 112 ? -4.436 -12.270 -11.179 1.00 54.88 112 LEU A N 1
ATOM 931 C CA . LEU A 1 112 ? -3.454 -13.146 -11.819 1.00 54.88 112 LEU A CA 1
ATOM 932 C C . LEU A 1 112 ? -3.640 -13.206 -13.344 1.00 54.88 112 LEU A C 1
ATOM 934 O O . LEU A 1 112 ? -2.645 -13.339 -14.055 1.00 54.88 112 LEU A O 1
ATOM 938 N N . HIS A 1 113 ? -4.863 -13.030 -13.854 1.00 47.69 113 HIS A N 1
ATOM 939 C CA . HIS A 1 113 ? -5.133 -12.920 -15.289 1.00 47.69 113 HIS A CA 1
ATOM 940 C C . HIS A 1 113 ? -4.474 -11.680 -15.917 1.00 47.69 113 HIS A C 1
ATOM 942 O O . HIS A 1 113 ? -4.037 -11.736 -17.061 1.00 47.69 113 HIS A O 1
ATOM 948 N N . SER A 1 114 ? -4.299 -10.591 -15.161 1.00 40.44 114 SER A N 1
ATOM 949 C CA . SER A 1 114 ? -3.608 -9.370 -15.613 1.00 40.44 114 SER A CA 1
ATOM 950 C C . SER A 1 114 ? -2.086 -9.423 -15.415 1.00 40.44 114 SER A C 1
ATOM 952 O O . SER A 1 114 ? -1.374 -8.507 -15.823 1.00 40.44 114 SER A O 1
ATOM 954 N N . CYS A 1 115 ? -1.567 -10.487 -14.788 1.00 42.19 115 CYS A N 1
ATOM 955 C CA . CYS A 1 115 ? -0.131 -10.784 -14.705 1.00 42.19 115 CYS A CA 1
ATOM 956 C C . CYS A 1 115 ? 0.417 -11.427 -15.991 1.00 42.19 115 CYS A C 1
ATOM 958 O O . CYS A 1 115 ? 1.616 -11.675 -16.097 1.00 42.19 115 CYS A O 1
ATOM 960 N N . LEU A 1 116 ? -0.474 -11.726 -16.940 1.00 41.59 116 LEU A N 1
ATOM 961 C CA . LEU A 1 116 ? -0.209 -12.383 -18.212 1.00 41.59 116 LEU A CA 1
ATOM 962 C C . LEU A 1 116 ? 0.213 -11.370 -19.276 1.00 41.59 116 LEU A C 1
ATOM 964 O O . LEU A 1 116 ? -0.531 -11.166 -20.232 1.00 41.59 116 LEU A O 1
ATOM 968 N N . ILE A 1 117 ? 1.390 -10.755 -19.133 1.00 42.00 117 ILE A N 1
ATOM 969 C CA . ILE A 1 117 ? 2.082 -10.100 -20.257 1.00 42.00 117 ILE A CA 1
ATOM 970 C C . ILE A 1 117 ? 3.582 -10.414 -20.218 1.00 42.00 117 ILE A C 1
ATOM 972 O O . ILE A 1 117 ? 4.159 -10.447 -19.113 1.00 42.00 117 ILE A O 1
#

Secondary structure (DSSP, 8-state):
--GGGT-----EEE--EE-SSHHHHHHHHHHHHHTT--GGG-BTTB--TT-GGGS-EEEB--TT--HHHHHHHHH--TT--------------SS-------GGGEEEBS-GGGG--

Foldseek 3Di:
DVVVVVPDLDEAEDDFQFAPDLVVSLVVVVVVLVVQDDVVVADPVRGDSSRPVVHHYDFAADPPAPSLVVSVVVVAPDPRDDDDDDDDDDADDDDDDPDPDPSNRTSGHPDPNVVRD